Protein AF-A0A220XII0-F1 (afdb_monomer_lite)

Organism: Nilaparvata lugens (NCBI:txid108931)

Radius of gyration: 13.6 Å; chains: 1; bounding box: 32×32×32 Å

Secondary structure (DSSP, 8-state):
---SHHHHHHHHHHHTTT----------GGGT-SSSSSSB-HHHHHHHTT-HHHHHH---HHHHHHHHHHHHHHHTT-S-B-HHHHTSHHHHHHHHHHHH-

Foldseek 3Di:
DADPLLVVVVCVVVVPPPDDDDPPPPDPCVLQCQPVPQWRAPVSLVCNVVRPSVCVSDVDPQLNVLLSVLVCVLRVPPRTAHPVNCPDPSSSVSSVVSRVD

pLDDT: mean 70.67, std 17.18, range [34.94, 92.12]

Structure (mmCIF, N/CA/C/O backbone):
data_AF-A0A220XII0-F1
#
_entry.id   AF-A0A220XII0-F1
#
loop_
_atom_site.group_PDB
_atom_site.id
_atom_site.type_symbol
_atom_site.label_atom_id
_atom_site.label_alt_id
_atom_site.label_comp_id
_atom_site.label_asym_id
_atom_site.label_entity_id
_atom_site.label_seq_id
_atom_site.pdbx_PDB_ins_code
_atom_site.Cartn_x
_atom_site.Cartn_y
_atom_site.Cartn_z
_atom_site.occupancy
_atom_site.B_iso_or_equiv
_atom_site.auth_seq_id
_atom_site.auth_comp_id
_atom_site.auth_asym_id
_atom_site.auth_atom_id
_atom_site.pdbx_PDB_model_num
ATOM 1 N N . MET A 1 1 ? 15.559 10.994 -10.458 1.00 38.78 1 MET A N 1
ATOM 2 C CA . MET A 1 1 ? 14.230 11.241 -11.056 1.00 38.78 1 MET A CA 1
ATOM 3 C C . MET A 1 1 ? 13.201 10.745 -10.057 1.00 38.78 1 MET A C 1
ATOM 5 O O . MET A 1 1 ? 13.123 9.544 -9.844 1.00 38.78 1 MET A O 1
ATOM 9 N N . LYS A 1 2 ? 12.555 11.666 -9.331 1.00 34.94 2 LYS A N 1
ATOM 10 C CA . LYS A 1 2 ? 11.571 11.347 -8.290 1.00 34.94 2 LYS A CA 1
ATOM 11 C C . LYS A 1 2 ? 10.190 11.177 -8.941 1.00 34.94 2 LYS A C 1
ATOM 13 O O . LYS A 1 2 ? 9.808 12.017 -9.745 1.00 34.94 2 LYS A O 1
ATOM 18 N N . SER A 1 3 ? 9.493 10.104 -8.558 1.00 50.78 3 SER A N 1
ATOM 19 C CA . SER A 1 3 ? 8.030 9.981 -8.505 1.00 50.78 3 SER A CA 1
ATOM 20 C C . SER A 1 3 ? 7.232 10.313 -9.780 1.00 50.78 3 SER A C 1
ATOM 22 O O . SER A 1 3 ? 6.621 11.368 -9.881 1.00 50.78 3 SER A O 1
ATOM 24 N N . VAL A 1 4 ? 7.148 9.373 -10.727 1.00 45.03 4 VAL A N 1
ATOM 25 C CA . VAL A 1 4 ? 5.997 9.332 -11.660 1.00 45.03 4 VAL A CA 1
ATOM 26 C C . VAL A 1 4 ? 4.840 8.544 -11.029 1.00 45.03 4 VAL A C 1
ATOM 28 O O . VAL A 1 4 ? 3.687 8.908 -11.217 1.00 45.03 4 VAL A O 1
ATOM 31 N N . TYR A 1 5 ? 5.141 7.540 -10.195 1.00 50.47 5 TYR A N 1
ATOM 32 C CA . TYR A 1 5 ? 4.149 6.670 -9.550 1.00 50.47 5 TYR A CA 1
ATOM 33 C C . TYR A 1 5 ? 3.519 7.274 -8.285 1.00 50.47 5 TYR A C 1
ATOM 35 O O . TYR A 1 5 ? 2.300 7.231 -8.137 1.00 50.47 5 TYR A O 1
ATOM 43 N N . GLY A 1 6 ? 4.300 7.944 -7.429 1.00 45.16 6 GLY A N 1
ATOM 44 C CA . GLY A 1 6 ? 3.751 8.739 -6.321 1.00 45.16 6 GLY A CA 1
ATOM 45 C C . GLY A 1 6 ? 2.936 9.943 -6.814 1.00 45.16 6 GLY A C 1
ATO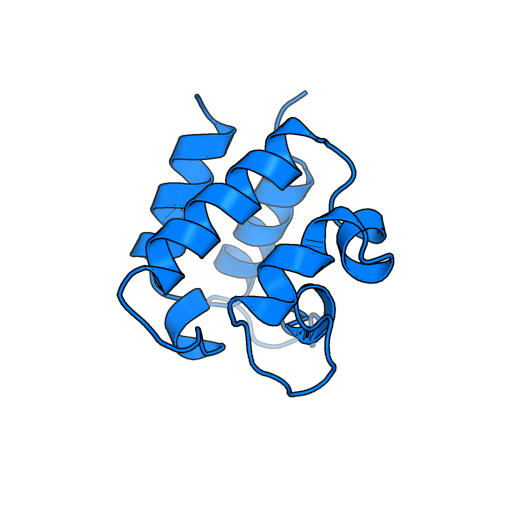M 46 O O . GLY A 1 6 ? 1.877 10.223 -6.268 1.00 45.16 6 GLY A O 1
ATOM 47 N N . LEU A 1 7 ? 3.358 10.592 -7.909 1.00 42.09 7 LEU A N 1
ATOM 48 C CA . LEU A 1 7 ? 2.594 11.651 -8.580 1.00 42.09 7 LEU A CA 1
ATOM 49 C C . LEU A 1 7 ? 1.348 11.097 -9.295 1.00 42.09 7 LEU A C 1
ATOM 51 O O . LEU A 1 7 ? 0.338 11.783 -9.341 1.00 42.09 7 LEU A O 1
ATOM 55 N N . MET A 1 8 ? 1.378 9.861 -9.811 1.00 49.66 8 MET A N 1
ATOM 56 C CA . MET A 1 8 ? 0.198 9.159 -10.344 1.00 49.66 8 MET A CA 1
ATOM 57 C C . MET A 1 8 ? -0.828 8.852 -9.252 1.00 49.66 8 MET A C 1
ATOM 59 O O . MET A 1 8 ? -2.010 9.095 -9.467 1.00 49.66 8 MET A O 1
ATOM 63 N N . LEU A 1 9 ? -0.399 8.364 -8.084 1.00 53.75 9 LEU A N 1
ATOM 64 C CA . LEU A 1 9 ? -1.284 8.140 -6.933 1.00 53.75 9 LEU A CA 1
ATOM 65 C C . LEU A 1 9 ? -1.930 9.458 -6.461 1.00 53.75 9 LEU A C 1
ATOM 67 O O . LEU A 1 9 ? -3.118 9.480 -6.151 1.00 53.75 9 LEU A O 1
ATOM 71 N N . LEU A 1 10 ? -1.186 10.568 -6.520 1.00 45.81 10 LEU A N 1
ATOM 72 C CA . LEU A 1 10 ? -1.649 11.919 -6.176 1.00 45.81 10 LEU A CA 1
ATOM 73 C C . LEU A 1 10 ? -2.513 12.571 -7.282 1.00 45.81 10 LEU A C 1
ATOM 75 O O . LEU A 1 10 ? -3.446 13.304 -6.978 1.00 45.81 10 LEU A O 1
ATOM 79 N N . MET A 1 11 ? -2.275 12.271 -8.566 1.00 44.62 11 MET A N 1
ATOM 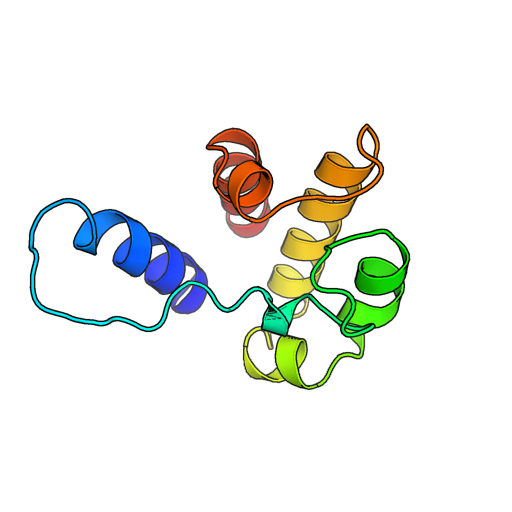80 C CA . MET A 1 11 ? -3.118 12.688 -9.705 1.00 44.62 11 MET A CA 1
ATOM 81 C C . MET A 1 11 ? -4.445 11.919 -9.751 1.00 44.62 11 MET A C 1
ATOM 83 O O . MET A 1 11 ? -5.474 12.491 -10.105 1.00 44.62 11 MET A O 1
ATOM 87 N N . ILE A 1 12 ? -4.443 10.642 -9.350 1.00 51.00 12 ILE A N 1
ATOM 88 C CA . ILE A 1 12 ? -5.666 9.862 -9.110 1.00 51.00 12 ILE A CA 1
ATOM 89 C C . ILE A 1 12 ? -6.443 10.471 -7.933 1.00 51.00 12 ILE A C 1
ATOM 91 O O . ILE A 1 12 ? -7.664 10.521 -7.984 1.00 51.00 12 ILE A O 1
ATOM 95 N N . TRP A 1 13 ? -5.758 11.007 -6.920 1.00 50.25 13 TRP A N 1
ATOM 96 C CA . TRP A 1 13 ? -6.378 11.667 -5.767 1.00 50.25 13 TRP A CA 1
ATOM 97 C C . TRP A 1 13 ? -6.927 13.078 -6.079 1.00 50.25 13 TRP A C 1
ATOM 99 O O . TRP A 1 13 ? -8.071 13.365 -5.746 1.00 50.25 13 TRP A O 1
ATOM 109 N N . ALA A 1 14 ? -6.190 13.933 -6.799 1.00 43.78 14 ALA A N 1
ATOM 110 C CA . ALA A 1 14 ? -6.622 15.301 -7.133 1.00 43.78 14 ALA A CA 1
ATOM 111 C C . ALA A 1 14 ? -7.608 15.385 -8.320 1.00 43.78 14 ALA A C 1
ATOM 113 O O . ALA A 1 14 ? -8.363 16.350 -8.432 1.00 43.78 14 ALA A O 1
ATOM 114 N N . GLY A 1 15 ? -7.624 14.389 -9.214 1.00 41.75 15 GLY A N 1
ATOM 115 C CA . GLY A 1 15 ? -8.545 14.339 -10.355 1.00 41.75 15 GLY A CA 1
ATOM 116 C C . GLY A 1 15 ? -9.939 13.784 -10.033 1.00 41.75 15 GLY A C 1
ATOM 117 O O . GLY A 1 15 ? -10.873 14.031 -10.793 1.00 41.75 15 GLY A O 1
ATOM 118 N N . LEU A 1 16 ? -10.103 13.052 -8.922 1.00 40.94 16 LEU A N 1
ATOM 119 C CA . LEU A 1 16 ? -11.352 12.351 -8.586 1.00 40.94 16 LEU A CA 1
ATOM 120 C C . LEU A 1 16 ? -12.413 13.215 -7.880 1.00 40.94 16 LEU A C 1
ATOM 122 O O . LEU A 1 16 ? -13.578 12.828 -7.874 1.00 40.94 16 LEU A O 1
ATOM 126 N N . GLU A 1 17 ? -12.051 14.361 -7.297 1.00 42.09 17 GLU A N 1
ATOM 127 C CA . GLU A 1 17 ? -12.998 15.213 -6.553 1.00 42.09 17 GLU A CA 1
ATOM 128 C C . GLU A 1 17 ? -13.654 16.317 -7.404 1.00 42.09 17 GLU A C 1
ATOM 130 O O . GLU A 1 17 ? -14.609 16.946 -6.954 1.00 42.09 17 GLU A O 1
ATOM 135 N N . ILE A 1 18 ? -13.186 16.556 -8.640 1.00 45.16 18 ILE A N 1
ATOM 136 C CA . ILE A 1 18 ? -13.621 17.717 -9.445 1.00 45.16 18 ILE A CA 1
ATOM 137 C C . ILE A 1 18 ? -14.488 17.338 -10.654 1.00 45.16 18 ILE A C 1
ATOM 139 O O . ILE A 1 18 ? -15.303 18.154 -11.084 1.00 45.16 18 ILE A O 1
ATOM 143 N N . THR A 1 19 ? -14.396 16.124 -11.199 1.00 39.25 19 THR A N 1
ATOM 144 C CA . THR A 1 19 ? -15.173 15.777 -12.399 1.00 39.25 19 THR A CA 1
ATOM 145 C C . THR A 1 19 ? -15.591 14.313 -12.418 1.00 39.25 19 THR A C 1
ATOM 147 O O . THR A 1 19 ? -14.777 13.421 -12.655 1.00 39.25 19 THR A O 1
ATOM 150 N N . GLU A 1 20 ? -16.893 14.078 -12.243 1.00 48.62 20 GLU A N 1
ATOM 151 C CA . GLU A 1 20 ? -17.573 12.908 -12.797 1.00 48.62 20 GLU A CA 1
ATOM 152 C C . GLU A 1 20 ? -17.141 12.711 -14.269 1.00 48.62 20 GLU A C 1
ATOM 154 O O . GLU A 1 20 ? -16.861 13.681 -14.971 1.00 48.62 20 GLU A O 1
ATOM 159 N N . VAL A 1 21 ? -17.149 11.464 -14.756 1.00 42.31 21 VAL A N 1
ATOM 160 C CA . VAL A 1 21 ? -16.816 11.053 -16.141 1.00 42.31 21 VAL A CA 1
ATOM 161 C C . VAL A 1 21 ? -15.346 10.687 -16.401 1.00 42.31 21 VAL A C 1
ATOM 163 O O . VAL A 1 21 ? -14.780 11.080 -17.406 1.00 42.31 21 VAL A O 1
ATOM 166 N N . VAL A 1 22 ? -14.753 9.808 -15.591 1.00 38.38 22 VAL A N 1
ATOM 167 C CA . VAL A 1 22 ? -13.947 8.686 -16.114 1.00 38.38 22 VAL A CA 1
ATOM 168 C C . VAL A 1 22 ? -14.028 7.561 -15.080 1.00 38.38 22 VAL A C 1
ATOM 170 O O . VAL A 1 22 ? -13.734 7.781 -13.910 1.00 38.38 22 VAL A O 1
ATOM 173 N N . SER A 1 23 ? -14.397 6.341 -15.477 1.00 43.47 23 SER A N 1
ATOM 174 C CA . SER A 1 23 ? -14.073 5.150 -14.681 1.00 43.47 23 SER A CA 1
ATOM 175 C C . SER A 1 23 ? -12.556 4.956 -14.736 1.00 43.47 23 SER A C 1
ATOM 177 O O . SER A 1 23 ? -12.066 4.101 -15.473 1.00 43.47 23 SER A O 1
ATOM 179 N N . THR A 1 24 ? -11.791 5.773 -14.013 1.00 40.12 24 THR A N 1
ATOM 180 C CA . THR A 1 24 ? -10.413 5.422 -13.687 1.00 40.12 24 THR A CA 1
ATOM 181 C C . THR A 1 24 ? -10.513 4.241 -12.738 1.00 40.12 24 THR A C 1
ATOM 183 O O . THR A 1 24 ? -11.195 4.302 -11.715 1.00 40.12 24 THR A O 1
ATOM 186 N N . GLY A 1 25 ? -9.951 3.105 -13.156 1.00 42.22 25 GLY A N 1
ATOM 187 C CA . GLY A 1 25 ? -9.946 1.884 -12.363 1.00 42.22 25 GLY A CA 1
ATOM 188 C C . GLY A 1 25 ? -9.583 2.226 -10.924 1.00 42.22 25 GLY A C 1
ATOM 189 O O . GLY A 1 25 ? -8.557 2.858 -10.676 1.00 42.22 25 GLY A O 1
ATOM 190 N N . LYS A 1 26 ? -10.493 1.884 -10.009 1.00 48.47 26 LYS A N 1
ATOM 191 C CA . LYS A 1 26 ? -10.320 2.023 -8.565 1.00 48.47 26 LYS A CA 1
ATOM 192 C C . LYS A 1 26 ? -8.913 1.562 -8.193 1.00 48.47 26 LYS A C 1
ATOM 194 O O . LYS A 1 26 ? -8.434 0.597 -8.784 1.00 48.47 26 LYS A O 1
ATOM 199 N N . PHE A 1 27 ? -8.299 2.221 -7.210 1.00 55.28 27 PHE A N 1
ATOM 200 C CA . PHE A 1 27 ? -7.115 1.703 -6.528 1.00 55.28 27 PHE A CA 1
ATOM 201 C C . PHE A 1 27 ? -7.231 0.181 -6.382 1.00 55.28 27 PHE A C 1
ATOM 203 O O . PHE A 1 27 ? -8.184 -0.313 -5.768 1.00 55.28 27 PHE A O 1
ATOM 210 N N . ASP A 1 28 ? -6.319 -0.547 -7.024 1.00 66.44 28 ASP A N 1
ATOM 211 C CA . ASP A 1 28 ? -6.386 -1.997 -7.058 1.00 66.44 28 ASP A CA 1
ATOM 212 C C . ASP A 1 28 ? -5.758 -2.540 -5.778 1.00 66.44 28 ASP A C 1
ATOM 214 O O . ASP A 1 28 ? -4.552 -2.759 -5.682 1.00 66.44 28 ASP A O 1
ATOM 218 N N . PHE A 1 29 ? -6.605 -2.735 -4.768 1.00 69.06 29 PHE A N 1
ATOM 219 C CA . PHE A 1 29 ? -6.222 -3.382 -3.514 1.00 69.06 29 PHE A CA 1
ATOM 220 C C . PHE A 1 29 ? -5.643 -4.790 -3.764 1.00 69.06 29 PHE A C 1
ATOM 222 O O . PHE A 1 29 ? -4.823 -5.262 -2.983 1.00 69.06 29 PHE A O 1
ATOM 229 N N . GLY A 1 30 ? -5.984 -5.416 -4.901 1.00 72.81 30 GLY A N 1
ATOM 230 C CA . GLY A 1 30 ? -5.425 -6.682 -5.371 1.00 72.81 30 GLY A CA 1
ATOM 231 C C . GLY A 1 30 ? -3.927 -6.636 -5.681 1.00 72.81 30 GLY A C 1
ATOM 232 O O . GLY A 1 30 ? -3.285 -7.678 -5.757 1.00 72.81 30 GLY A O 1
ATOM 233 N N . VAL A 1 31 ? -3.331 -5.445 -5.802 1.00 82.69 31 VAL A N 1
ATOM 234 C CA . VAL A 1 31 ? -1.871 -5.274 -5.898 1.00 82.69 31 VAL A CA 1
ATOM 235 C C . VAL A 1 31 ? -1.178 -5.628 -4.578 1.00 82.69 31 VAL A C 1
ATOM 237 O O . VAL A 1 31 ? 0.003 -5.973 -4.591 1.00 82.69 31 VAL A O 1
ATOM 240 N N . PHE A 1 32 ? -1.906 -5.577 -3.460 1.00 82.50 32 PHE A N 1
ATOM 241 C CA . PHE A 1 32 ? -1.388 -5.831 -2.117 1.00 82.50 32 PHE A CA 1
ATOM 242 C C . PHE A 1 32 ? -1.948 -7.103 -1.467 1.00 82.50 32 PHE A C 1
ATOM 244 O O . PHE A 1 32 ? -1.425 -7.520 -0.444 1.00 82.50 32 PHE A O 1
ATOM 251 N N . ASP A 1 33 ? -2.971 -7.712 -2.066 1.00 86.50 33 ASP A N 1
ATOM 252 C CA . ASP A 1 33 ? -3.633 -8.940 -1.611 1.00 86.50 33 ASP A CA 1
ATOM 253 C C . ASP A 1 33 ? -2.865 -10.172 -2.120 1.00 86.50 33 ASP A C 1
ATOM 255 O O . ASP A 1 33 ? -3.115 -10.687 -3.215 1.00 86.50 33 ASP A O 1
ATOM 259 N N . VAL A 1 34 ? -1.854 -10.603 -1.365 1.00 90.62 34 VAL A N 1
ATOM 260 C CA . VAL A 1 34 ? -0.972 -11.713 -1.756 1.00 90.62 34 VAL A CA 1
ATOM 261 C C . VAL A 1 34 ? -1.685 -13.048 -1.579 1.00 90.62 34 VAL A C 1
ATOM 263 O O . VAL A 1 34 ? -1.475 -13.973 -2.370 1.00 90.62 34 VAL A O 1
ATOM 266 N N . ASN A 1 35 ? -2.504 -13.164 -0.535 1.00 90.25 35 ASN A N 1
ATOM 267 C CA . ASN A 1 35 ? -3.196 -14.401 -0.183 1.00 90.25 35 ASN A CA 1
ATOM 268 C C . ASN A 1 35 ? -4.604 -14.524 -0.817 1.00 90.25 35 ASN A C 1
ATOM 270 O O . ASN A 1 35 ? -5.167 -15.622 -0.830 1.00 90.25 35 ASN A O 1
ATOM 274 N N . GLY A 1 36 ? -5.144 -13.450 -1.403 1.00 86.94 36 GLY A N 1
ATOM 275 C CA . GLY A 1 36 ? -6.438 -13.417 -2.089 1.00 86.94 36 GLY A CA 1
ATOM 276 C C . GLY A 1 36 ? -7.651 -13.297 -1.159 1.00 86.94 36 GLY A C 1
ATOM 277 O O . GLY A 1 36 ? -8.779 -13.564 -1.595 1.00 86.94 36 GLY A O 1
ATOM 278 N N . ASP A 1 37 ? -7.456 -12.965 0.118 1.00 85.88 37 ASP A N 1
ATOM 279 C CA . ASP A 1 37 ? -8.511 -12.890 1.132 1.00 85.88 37 ASP A CA 1
ATOM 280 C C . ASP A 1 37 ? -9.196 -11.512 1.202 1.00 85.88 37 ASP A C 1
ATOM 282 O O . ASP A 1 37 ? -10.182 -11.335 1.935 1.00 85.88 37 ASP A O 1
ATOM 286 N N . LYS A 1 38 ? -8.741 -10.570 0.363 1.00 82.00 38 LYS A N 1
ATOM 287 C CA . LYS A 1 38 ? -9.224 -9.185 0.245 1.00 82.00 38 LYS A CA 1
ATOM 288 C C . LYS A 1 38 ? -9.002 -8.349 1.500 1.00 82.00 38 LYS A C 1
ATOM 290 O O . LYS A 1 38 ? -9.711 -7.355 1.711 1.00 82.00 38 LYS A O 1
ATOM 295 N N . LYS A 1 39 ? -8.047 -8.731 2.334 1.00 81.69 39 LYS A N 1
ATOM 296 C CA . LYS A 1 39 ? -7.526 -7.929 3.433 1.00 81.69 39 LYS A CA 1
ATOM 297 C C . LYS A 1 39 ? -6.054 -7.669 3.161 1.00 81.69 39 LYS A C 1
ATOM 299 O O . LYS A 1 39 ? -5.439 -8.301 2.324 1.00 81.69 39 LYS A O 1
ATOM 304 N N . LEU A 1 40 ? -5.537 -6.631 3.803 1.00 83.31 40 LEU A N 1
ATOM 305 C CA . LEU A 1 40 ? -4.105 -6.404 3.872 1.00 83.31 40 LEU A CA 1
ATOM 306 C C . LEU A 1 40 ? -3.705 -6.693 5.308 1.00 83.31 40 LEU A C 1
ATOM 308 O O . LEU A 1 40 ? -4.049 -5.914 6.207 1.00 83.31 40 LEU A O 1
ATOM 312 N N . ASP A 1 41 ? -3.031 -7.810 5.523 1.00 88.75 41 ASP A N 1
ATOM 313 C CA . ASP A 1 41 ? -2.549 -8.229 6.833 1.00 88.75 41 ASP A CA 1
ATOM 314 C C . ASP A 1 41 ? -1.049 -8.571 6.822 1.00 88.75 41 ASP A C 1
ATOM 316 O O . ASP A 1 41 ? -0.316 -8.280 5.873 1.00 88.75 41 ASP A O 1
ATOM 320 N N . GLN A 1 42 ? -0.557 -9.134 7.928 1.00 90.19 42 GLN A N 1
ATOM 321 C CA . GLN A 1 42 ? 0.854 -9.495 8.042 1.00 90.19 42 GLN A CA 1
ATOM 322 C C . GLN A 1 42 ? 1.268 -10.584 7.036 1.00 90.19 42 GLN A C 1
ATOM 324 O O . GLN A 1 42 ? 2.392 -10.546 6.539 1.00 90.19 42 GLN A O 1
ATOM 329 N N . SER A 1 43 ? 0.373 -11.519 6.700 1.00 90.62 43 SER A N 1
ATOM 330 C CA . SER A 1 43 ? 0.639 -12.559 5.702 1.00 90.62 43 SER A CA 1
ATOM 331 C C . SER A 1 43 ? 0.878 -11.947 4.326 1.00 90.62 43 SER A C 1
ATOM 333 O O . SER A 1 43 ? 1.736 -12.429 3.583 1.00 90.62 43 SER A O 1
ATOM 335 N N . ASP A 1 44 ? 0.146 -10.888 3.987 1.00 90.00 44 ASP A N 1
ATOM 336 C CA . ASP A 1 44 ? 0.364 -10.160 2.742 1.00 90.00 44 ASP A CA 1
ATOM 337 C C . ASP A 1 44 ? 1.679 -9.388 2.761 1.00 90.00 44 ASP A C 1
ATOM 339 O O . ASP A 1 44 ? 2.453 -9.462 1.806 1.00 90.00 44 ASP A O 1
ATOM 343 N N . LEU A 1 45 ? 1.987 -8.696 3.863 1.00 90.56 45 LEU A N 1
ATOM 344 C CA . LEU A 1 45 ? 3.237 -7.941 3.995 1.00 90.56 45 LEU A CA 1
ATOM 345 C C . LEU A 1 45 ? 4.484 -8.812 3.869 1.00 90.56 45 LEU A C 1
ATOM 347 O O . LEU A 1 45 ? 5.447 -8.408 3.207 1.00 90.56 45 LEU A O 1
ATOM 351 N N . ASP A 1 46 ? 4.460 -10.000 4.464 1.00 91.44 46 ASP A N 1
ATOM 352 C CA . ASP A 1 46 ? 5.574 -10.945 4.413 1.00 91.44 46 ASP A CA 1
ATOM 353 C C . ASP A 1 46 ? 5.827 -11.433 2.972 1.00 91.44 46 ASP A C 1
ATOM 355 O O . ASP A 1 46 ? 6.972 -11.677 2.575 1.00 91.44 46 ASP A O 1
ATOM 359 N N . GLY A 1 47 ? 4.769 -11.525 2.157 1.00 90.81 47 GLY A N 1
ATOM 360 C CA . GLY A 1 47 ? 4.829 -11.946 0.755 1.00 90.81 47 GLY A CA 1
ATOM 361 C C . GLY A 1 47 ? 5.003 -10.811 -0.261 1.00 90.81 47 GLY A C 1
ATOM 362 O O . GLY A 1 47 ? 5.438 -11.062 -1.390 1.00 90.81 47 GLY A O 1
ATOM 363 N N . LEU A 1 48 ? 4.726 -9.563 0.127 1.00 87.81 48 LEU A N 1
ATOM 364 C CA . LEU A 1 48 ? 4.559 -8.422 -0.779 1.00 87.81 48 LEU A CA 1
ATOM 365 C C . LEU A 1 48 ? 5.780 -8.183 -1.675 1.00 87.81 48 LEU A C 1
ATOM 367 O O . LEU A 1 48 ? 5.654 -7.964 -2.878 1.00 87.81 48 LEU A O 1
ATOM 371 N N . ARG A 1 49 ? 6.990 -8.304 -1.110 1.00 89.06 49 ARG A N 1
ATOM 372 C CA . ARG A 1 49 ? 8.260 -8.103 -1.839 1.00 89.06 49 ARG A CA 1
ATOM 373 C C . ARG A 1 49 ? 8.455 -9.058 -3.009 1.00 89.06 49 ARG A C 1
ATOM 375 O O . ARG A 1 49 ? 9.183 -8.731 -3.943 1.00 89.06 49 ARG A O 1
ATOM 382 N N . ASN A 1 50 ? 7.844 -10.235 -2.942 1.00 91.06 50 ASN A N 1
ATOM 383 C CA . ASN A 1 50 ? 7.961 -11.277 -3.956 1.00 91.06 50 ASN A CA 1
ATOM 384 C C . ASN A 1 50 ? 6.698 -11.393 -4.813 1.00 91.06 50 ASN A C 1
ATOM 386 O O . ASN A 1 50 ? 6.668 -12.189 -5.752 1.00 91.06 50 ASN A O 1
ATOM 390 N N . PHE A 1 51 ? 5.667 -10.599 -4.522 1.00 92.12 51 PHE A N 1
ATOM 391 C CA . PHE A 1 51 ? 4.402 -10.676 -5.223 1.00 92.12 51 PHE A CA 1
ATOM 392 C C . PHE A 1 51 ? 4.508 -10.030 -6.606 1.00 92.12 51 PHE A C 1
ATOM 394 O O . PHE A 1 51 ? 4.816 -8.847 -6.746 1.00 92.12 51 PHE A O 1
ATOM 401 N N . ALA A 1 52 ? 4.268 -10.822 -7.653 1.00 89.44 52 ALA A N 1
ATOM 402 C CA . A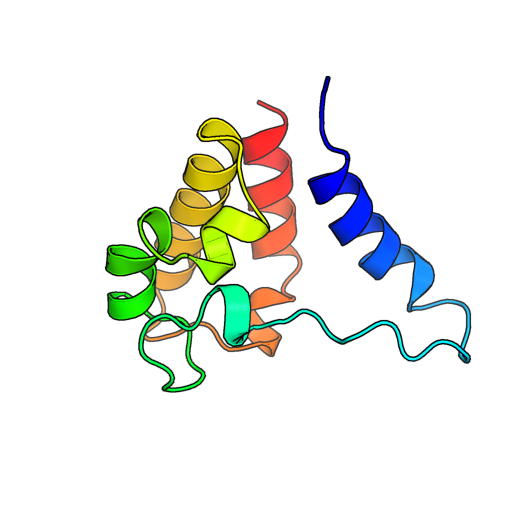LA A 1 52 ? 4.471 -10.394 -9.035 1.00 89.44 52 ALA A CA 1
ATOM 403 C C . ALA A 1 52 ? 3.619 -9.169 -9.401 1.00 89.44 52 ALA A C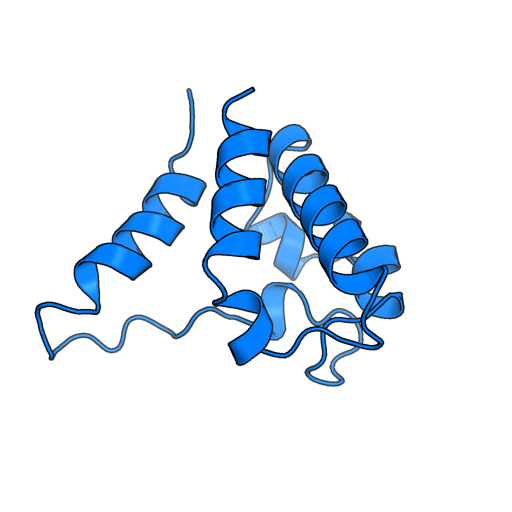 1
ATOM 405 O O . ALA A 1 52 ? 4.120 -8.250 -10.047 1.00 89.44 52 ALA A O 1
ATOM 406 N N . THR A 1 53 ? 2.365 -9.127 -8.941 1.00 85.25 53 THR A N 1
ATOM 407 C CA . THR A 1 53 ? 1.458 -7.995 -9.165 1.00 85.25 53 THR A CA 1
ATOM 408 C C . THR A 1 53 ? 1.996 -6.723 -8.515 1.00 85.25 53 THR A C 1
ATOM 410 O O . THR A 1 53 ? 2.055 -5.685 -9.171 1.00 85.25 53 THR A O 1
ATOM 413 N N . PHE A 1 54 ? 2.476 -6.808 -7.272 1.00 84.06 54 PHE A N 1
ATOM 414 C CA . PHE A 1 54 ? 3.111 -5.688 -6.579 1.00 84.06 54 PHE A CA 1
ATOM 415 C C . PHE A 1 54 ? 4.363 -5.198 -7.318 1.00 84.06 54 PHE A C 1
ATOM 417 O O . PHE A 1 54 ? 4.481 -4.011 -7.621 1.00 84.06 54 PHE A O 1
ATOM 424 N N . LYS A 1 55 ? 5.258 -6.111 -7.713 1.00 83.94 55 LYS A N 1
ATOM 425 C CA . LYS A 1 55 ? 6.495 -5.771 -8.441 1.00 83.94 55 LYS A CA 1
ATOM 426 C C . LYS A 1 55 ? 6.267 -5.227 -9.852 1.00 83.94 55 LYS A C 1
ATOM 428 O O . LYS A 1 55 ? 7.130 -4.529 -10.377 1.00 83.94 55 LYS A O 1
ATOM 433 N N . ALA A 1 56 ? 5.137 -5.550 -10.479 1.00 82.12 56 ALA A N 1
ATOM 434 C CA . ALA A 1 56 ? 4.758 -4.974 -11.767 1.00 82.12 56 ALA A CA 1
ATOM 435 C C . ALA A 1 56 ? 4.412 -3.480 -11.649 1.00 82.12 56 ALA A C 1
ATOM 437 O O . ALA A 1 56 ? 4.605 -2.734 -12.606 1.00 82.12 56 ALA A O 1
ATOM 438 N N . HIS A 1 57 ? 3.938 -3.048 -10.476 1.00 72.50 57 HIS A N 1
ATOM 439 C CA . HIS A 1 57 ? 3.561 -1.660 -10.200 1.00 72.50 57 HIS A CA 1
ATOM 440 C C . HIS A 1 57 ? 4.690 -0.872 -9.530 1.00 72.50 57 HIS A C 1
ATOM 442 O O . HIS A 1 57 ? 4.914 0.289 -9.863 1.00 72.50 57 HIS A O 1
ATOM 448 N N . PHE A 1 58 ? 5.437 -1.512 -8.630 1.00 76.12 58 PHE A N 1
ATOM 449 C CA . PHE A 1 58 ? 6.520 -0.900 -7.868 1.00 76.12 58 PHE A CA 1
ATOM 450 C C . PHE A 1 58 ? 7.823 -1.636 -8.160 1.00 76.12 58 PHE A C 1
ATOM 452 O O . PHE A 1 58 ? 8.033 -2.767 -7.731 1.00 76.12 58 PHE A O 1
ATOM 459 N N . THR A 1 59 ? 8.705 -0.988 -8.919 1.00 76.00 59 THR A N 1
ATOM 460 C CA . THR A 1 59 ? 9.980 -1.577 -9.374 1.00 76.00 59 THR A CA 1
ATOM 461 C C . THR A 1 59 ? 11.195 -1.001 -8.654 1.00 76.00 59 THR A C 1
ATOM 463 O O . THR A 1 59 ? 12.284 -1.567 -8.717 1.00 76.00 59 THR A O 1
ATOM 466 N N . ASN A 1 60 ? 11.028 0.128 -7.963 1.00 81.25 60 ASN A N 1
ATOM 467 C CA . ASN A 1 60 ? 12.094 0.784 -7.225 1.00 81.25 60 ASN A CA 1
ATOM 468 C C . ASN A 1 60 ? 12.173 0.228 -5.795 1.00 81.25 60 ASN A C 1
ATOM 470 O O . ASN A 1 60 ? 11.253 0.409 -5.006 1.00 81.25 60 ASN A O 1
ATOM 474 N N . GLU A 1 61 ? 13.296 -0.395 -5.431 1.00 83.00 61 GLU A N 1
ATOM 475 C CA . GLU A 1 61 ? 13.496 -0.996 -4.100 1.00 83.00 61 GLU A CA 1
ATOM 476 C C . GLU A 1 61 ? 13.379 -0.003 -2.931 1.00 83.00 61 GLU A C 1
ATOM 478 O O . GLU A 1 61 ? 12.952 -0.385 -1.836 1.00 83.00 61 GLU A O 1
ATOM 483 N N . ALA A 1 62 ? 13.718 1.273 -3.143 1.00 80.81 62 ALA A N 1
ATOM 484 C CA . ALA A 1 62 ? 13.535 2.311 -2.130 1.00 80.81 62 ALA A CA 1
ATOM 485 C C . ALA A 1 62 ? 12.044 2.621 -1.917 1.00 80.81 62 ALA A C 1
ATOM 487 O O . ALA A 1 62 ? 11.598 2.737 -0.778 1.00 80.81 62 ALA A O 1
ATOM 488 N N . GLU A 1 63 ? 11.268 2.677 -3.001 1.00 78.56 63 GLU A N 1
ATOM 489 C CA . GLU A 1 63 ? 9.812 2.869 -2.969 1.00 78.56 63 GLU A CA 1
ATOM 490 C C . GLU A 1 63 ? 9.111 1.660 -2.339 1.00 78.56 63 GLU A C 1
ATOM 492 O O . GLU A 1 63 ? 8.327 1.822 -1.409 1.00 78.56 63 GLU A O 1
ATOM 497 N N . ILE A 1 64 ? 9.475 0.440 -2.748 1.00 83.12 64 ILE A N 1
ATOM 498 C CA . ILE A 1 64 ? 8.983 -0.812 -2.154 1.00 83.12 64 ILE A CA 1
ATOM 499 C C . ILE A 1 64 ? 9.234 -0.832 -0.642 1.00 83.12 64 ILE A C 1
ATOM 501 O O . ILE A 1 64 ? 8.346 -1.166 0.144 1.00 83.12 64 ILE A O 1
ATOM 505 N N . SER A 1 65 ? 10.444 -0.465 -0.218 1.00 86.12 65 SER A N 1
ATOM 506 C CA . SER A 1 65 ? 10.804 -0.453 1.200 1.00 86.12 65 SER A CA 1
ATOM 507 C C . SER A 1 65 ? 10.056 0.626 1.983 1.00 86.12 65 SER A C 1
ATOM 509 O O . SER A 1 65 ? 9.652 0.368 3.115 1.00 86.12 65 SER A O 1
ATOM 511 N N . ALA A 1 66 ? 9.830 1.799 1.384 1.00 83.44 66 ALA A N 1
AT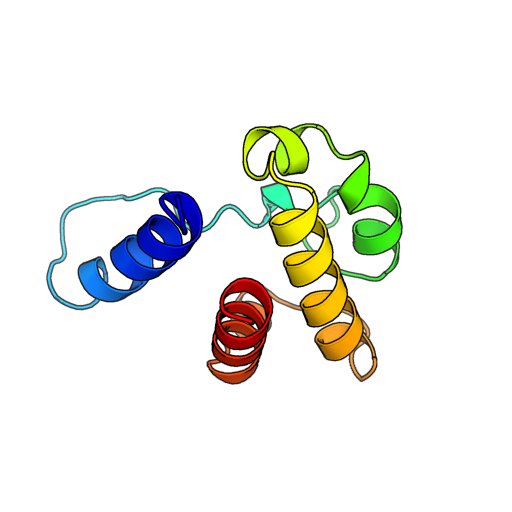OM 512 C CA . ALA A 1 66 ? 9.024 2.863 1.975 1.00 83.44 66 ALA A CA 1
ATOM 513 C C . ALA A 1 66 ? 7.562 2.436 2.163 1.00 83.44 66 ALA A C 1
ATOM 515 O O . ALA A 1 66 ? 7.019 2.614 3.252 1.00 83.44 66 ALA A O 1
ATOM 516 N N . ILE A 1 67 ? 6.956 1.820 1.141 1.00 83.69 67 ILE A N 1
ATOM 517 C CA . ILE A 1 67 ? 5.593 1.279 1.205 1.00 83.69 67 ILE A CA 1
ATOM 518 C C . ILE A 1 67 ? 5.498 0.284 2.362 1.00 83.69 67 ILE A C 1
ATOM 520 O O . ILE A 1 67 ? 4.718 0.486 3.285 1.00 83.69 67 ILE A O 1
ATOM 524 N N . ILE A 1 68 ? 6.346 -0.744 2.378 1.00 86.81 68 ILE A N 1
ATOM 525 C CA . ILE A 1 68 ? 6.289 -1.803 3.396 1.00 86.81 68 ILE A CA 1
ATOM 526 C C . ILE A 1 68 ? 6.487 -1.257 4.817 1.00 86.81 68 ILE A C 1
ATOM 528 O O . ILE A 1 68 ? 5.821 -1.724 5.738 1.00 86.81 68 ILE A O 1
ATOM 532 N N . ASP A 1 69 ? 7.365 -0.271 5.028 1.00 87.00 69 ASP A N 1
ATOM 533 C CA . ASP A 1 69 ? 7.564 0.344 6.352 1.00 87.00 69 ASP A CA 1
ATOM 534 C C . ASP A 1 69 ? 6.301 1.064 6.850 1.00 87.00 69 ASP A C 1
ATOM 536 O O . ASP A 1 69 ? 5.905 0.913 8.007 1.00 87.00 69 ASP A O 1
ATOM 540 N N . VAL A 1 70 ? 5.631 1.817 5.973 1.00 84.31 70 VAL A N 1
ATOM 541 C CA . VAL A 1 70 ? 4.370 2.501 6.303 1.00 84.31 70 VAL A CA 1
ATOM 542 C C . VAL A 1 70 ? 3.278 1.491 6.639 1.00 84.31 70 VAL A C 1
ATOM 544 O O . VAL A 1 70 ? 2.560 1.666 7.624 1.00 84.31 70 VAL A O 1
ATOM 547 N N . LEU A 1 71 ? 3.187 0.399 5.881 1.00 85.50 71 LEU A N 1
ATOM 548 C CA . LEU A 1 71 ? 2.177 -0.631 6.123 1.00 85.50 71 LEU A CA 1
ATOM 549 C C . LEU A 1 71 ? 2.422 -1.415 7.399 1.00 85.50 71 LEU A C 1
ATOM 551 O O . LEU A 1 71 ? 1.476 -1.641 8.148 1.00 85.50 71 LEU A O 1
ATOM 555 N N . ASN A 1 72 ? 3.676 -1.745 7.707 1.00 87.88 72 ASN A N 1
ATOM 556 C CA . ASN A 1 72 ? 4.026 -2.355 8.989 1.00 87.88 72 ASN A CA 1
ATOM 557 C C . ASN A 1 72 ? 3.636 -1.453 10.165 1.00 87.88 72 ASN A C 1
ATOM 559 O O . ASN A 1 72 ? 3.101 -1.929 11.164 1.00 87.88 72 ASN A O 1
ATOM 563 N N . LYS A 1 73 ? 3.847 -0.137 10.055 1.00 84.75 73 LYS A N 1
ATOM 564 C CA . LYS A 1 73 ? 3.426 0.813 11.096 1.00 84.75 73 LYS A CA 1
ATOM 565 C C . LYS A 1 73 ? 1.913 0.861 11.237 1.00 84.75 73 LYS A C 1
ATOM 567 O O . LYS A 1 73 ? 1.409 0.784 12.356 1.00 84.75 73 LYS A O 1
ATOM 572 N N . ALA A 1 74 ? 1.196 0.935 10.123 1.00 81.56 74 ALA A N 1
ATOM 573 C CA . ALA A 1 74 ? -0.259 0.950 10.121 1.00 81.56 74 ALA A CA 1
ATOM 574 C C . ALA A 1 74 ? -0.868 -0.365 10.658 1.00 81.56 74 ALA A C 1
ATOM 576 O O . ALA A 1 74 ? -1.898 -0.317 11.333 1.00 81.56 74 ALA A O 1
ATOM 577 N N . LEU A 1 75 ? -0.213 -1.512 10.433 1.00 84.06 75 LEU A N 1
ATOM 578 C CA . LEU A 1 75 ? -0.602 -2.822 10.973 1.00 84.06 75 LEU A CA 1
ATOM 579 C C . LEU A 1 75 ? -0.142 -3.065 12.415 1.00 84.06 75 LEU A C 1
ATOM 581 O O . LEU A 1 75 ? -0.769 -3.838 13.125 1.00 84.06 75 LEU A O 1
ATOM 585 N N . SER A 1 76 ? 0.876 -2.371 12.921 1.00 84.31 76 SER A N 1
ATOM 586 C CA . SER A 1 76 ? 1.362 -2.590 14.296 1.00 84.31 76 SER A CA 1
ATOM 587 C C . SER A 1 76 ? 0.289 -2.401 15.386 1.00 84.31 76 SER A C 1
ATOM 589 O O . SER A 1 76 ? 0.399 -2.973 16.468 1.00 84.31 76 SER A O 1
ATOM 591 N N . GLY A 1 77 ? -0.772 -1.637 15.093 1.00 77.75 77 GLY A N 1
ATOM 592 C CA . GLY A 1 77 ? -1.941 -1.453 15.961 1.00 77.75 77 GLY A CA 1
ATOM 593 C C . GLY A 1 77 ? -3.250 -2.043 15.422 1.00 77.75 77 GLY A C 1
ATOM 594 O O . GLY A 1 77 ? -4.302 -1.780 16.006 1.00 77.75 77 GLY A O 1
ATOM 595 N N . LYS A 1 78 ? -3.229 -2.785 14.307 1.00 78.12 78 LYS A N 1
ATOM 596 C CA . LYS A 1 78 ? -4.428 -3.290 13.616 1.00 78.12 78 LYS A CA 1
ATOM 597 C C . LYS A 1 78 ? -4.220 -4.726 13.136 1.00 78.12 78 LYS A C 1
ATOM 599 O O . LYS A 1 78 ? -3.151 -5.087 12.678 1.00 78.12 78 LYS A O 1
ATOM 604 N N . THR A 1 79 ? -5.264 -5.550 13.170 1.00 82.38 79 THR A N 1
ATOM 605 C CA . THR A 1 79 ? -5.187 -6.923 12.628 1.00 82.38 79 THR A CA 1
ATOM 606 C C . THR A 1 79 ? -5.132 -6.941 11.099 1.00 82.38 79 THR A C 1
ATOM 608 O O . THR A 1 79 ? -4.546 -7.840 10.513 1.00 82.38 79 THR A O 1
ATOM 611 N N . SER A 1 80 ? -5.753 -5.950 10.460 1.00 81.69 80 SER A N 1
ATOM 612 C CA . SER A 1 80 ? -5.790 -5.785 9.009 1.00 81.69 80 SER A CA 1
ATOM 613 C C . SER A 1 80 ? -6.067 -4.326 8.661 1.00 81.69 80 SER A C 1
ATOM 615 O O . SER A 1 80 ? -6.725 -3.620 9.432 1.00 81.69 80 SER A O 1
ATOM 617 N N . ILE A 1 81 ? -5.644 -3.891 7.481 1.00 75.94 81 ILE A N 1
ATOM 618 C CA . ILE A 1 81 ? -6.005 -2.594 6.904 1.00 75.94 81 ILE A CA 1
ATOM 619 C C . ILE A 1 81 ? -7.119 -2.829 5.884 1.00 75.94 81 ILE A C 1
ATOM 621 O O . ILE A 1 81 ? -6.965 -3.623 4.958 1.00 75.94 81 ILE A O 1
ATOM 625 N N . SER A 1 82 ? -8.256 -2.152 6.053 1.00 74.25 82 SER A N 1
ATOM 626 C CA . SER A 1 82 ? -9.300 -2.113 5.025 1.00 74.25 82 SER A CA 1
ATOM 627 C C . SER A 1 82 ? -8.990 -1.059 3.957 1.00 74.25 82 SER A C 1
ATOM 629 O O . SER A 1 82 ? -8.163 -0.166 4.154 1.00 74.25 82 SER A O 1
ATOM 631 N N . SER A 1 83 ? -9.717 -1.088 2.840 1.00 66.12 83 SER A N 1
ATOM 632 C CA . SER A 1 83 ? -9.633 -0.034 1.820 1.00 66.12 83 SER A CA 1
ATOM 633 C C . SER A 1 83 ? -9.949 1.363 2.373 1.00 66.12 83 SER A C 1
ATOM 635 O O . SER A 1 83 ? -9.358 2.346 1.935 1.00 66.12 83 SER A O 1
ATOM 637 N N . THR A 1 84 ? -10.831 1.469 3.371 1.00 68.38 84 THR A N 1
ATOM 638 C CA . THR A 1 84 ? -11.130 2.737 4.050 1.00 68.38 84 THR A CA 1
ATOM 639 C C . THR A 1 84 ? -9.969 3.201 4.928 1.00 68.38 84 THR A C 1
ATOM 641 O O . THR A 1 84 ? -9.639 4.383 4.917 1.00 68.38 84 THR A O 1
ATOM 644 N N . ASP A 1 85 ? -9.322 2.286 5.653 1.00 70.50 85 ASP A N 1
ATOM 645 C CA . ASP A 1 85 ? -8.169 2.608 6.501 1.00 70.50 85 ASP A CA 1
ATOM 646 C C . ASP A 1 85 ? -6.973 3.094 5.679 1.00 70.50 85 ASP A C 1
ATOM 648 O O . ASP A 1 85 ? -6.307 4.051 6.073 1.00 70.50 85 ASP A O 1
ATOM 652 N N . TRP A 1 86 ? -6.728 2.460 4.528 1.00 69.69 86 TRP A N 1
ATOM 653 C CA . TRP A 1 86 ? -5.676 2.841 3.584 1.00 69.69 86 TRP A CA 1
ATOM 654 C C . TRP A 1 86 ? -5.822 4.284 3.095 1.00 69.69 86 TRP A C 1
ATOM 656 O O . TRP A 1 86 ? -4.847 5.025 3.012 1.00 69.69 86 TRP A O 1
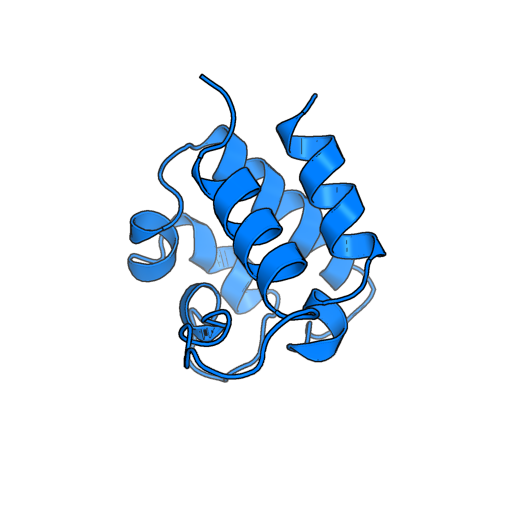ATOM 666 N N . ASN A 1 87 ? -7.060 4.699 2.825 1.00 62.88 87 ASN A N 1
ATOM 667 C CA . ASN A 1 87 ? -7.383 6.049 2.364 1.00 62.88 87 ASN A CA 1
ATOM 668 C C . ASN A 1 87 ? -7.303 7.108 3.475 1.00 62.88 87 ASN A C 1
ATOM 670 O O . ASN A 1 87 ? -7.669 8.261 3.249 1.00 62.88 87 ASN A O 1
ATOM 674 N N . SER A 1 88 ? -6.849 6.748 4.678 1.00 69.44 88 SER A N 1
ATOM 675 C CA . SER A 1 88 ? -6.609 7.732 5.726 1.00 69.44 88 SER A CA 1
ATOM 676 C C . SER A 1 88 ? -5.427 8.639 5.369 1.00 69.44 88 SER A C 1
ATOM 678 O O . SER A 1 88 ? -4.365 8.183 4.941 1.00 69.44 88 SER A O 1
ATOM 680 N N . ALA A 1 89 ? -5.598 9.941 5.613 1.00 69.31 89 ALA A N 1
ATOM 681 C CA . ALA A 1 89 ? -4.573 10.950 5.350 1.00 69.31 89 ALA A CA 1
ATOM 682 C C . ALA A 1 89 ? -3.242 10.648 6.065 1.00 69.31 89 ALA A C 1
ATOM 684 O O . ALA A 1 89 ? -2.179 10.990 5.562 1.00 69.31 89 ALA A O 1
ATOM 685 N N . THR A 1 90 ? -3.285 9.971 7.217 1.00 69.44 90 THR A N 1
ATOM 686 C CA . THR A 1 90 ? -2.090 9.581 7.976 1.00 69.44 90 THR A CA 1
ATOM 687 C C . THR A 1 90 ? -1.212 8.591 7.212 1.00 69.44 90 THR A C 1
ATOM 689 O O . THR A 1 90 ? -0.010 8.812 7.108 1.00 69.44 90 THR A O 1
ATOM 692 N N . ILE A 1 91 ? -1.797 7.534 6.634 1.00 70.12 91 ILE A N 1
ATOM 693 C CA . ILE A 1 91 ? -1.036 6.529 5.871 1.00 70.12 91 ILE A CA 1
ATOM 694 C C . ILE A 1 91 ? -0.425 7.165 4.617 1.00 70.12 91 ILE A C 1
ATOM 696 O O . ILE A 1 91 ? 0.736 6.913 4.294 1.00 70.12 91 ILE A O 1
ATOM 700 N N . GLN A 1 92 ? -1.185 8.032 3.944 1.00 70.31 92 GLN A N 1
ATOM 701 C CA . GLN A 1 92 ? -0.724 8.747 2.753 1.00 70.31 92 GLN A CA 1
ATOM 702 C C . GLN A 1 92 ? 0.432 9.705 3.069 1.00 70.31 92 GLN A C 1
ATOM 704 O O . GLN A 1 92 ? 1.479 9.641 2.426 1.00 70.31 92 GLN A O 1
ATOM 709 N N . HIS A 1 93 ? 0.285 10.532 4.105 1.00 69.56 93 HIS A N 1
ATOM 710 C CA . HIS A 1 93 ? 1.311 11.483 4.526 1.00 69.56 93 HIS A CA 1
ATOM 711 C C . HIS A 1 93 ? 2.615 10.787 4.950 1.00 69.56 93 HIS A C 1
ATOM 713 O O . HIS A 1 93 ? 3.707 11.213 4.570 1.00 69.56 93 HIS A O 1
ATOM 719 N N . ASP A 1 94 ? 2.528 9.690 5.707 1.00 72.62 94 ASP A N 1
ATOM 720 C CA . ASP A 1 94 ? 3.711 8.948 6.161 1.00 72.62 94 ASP A CA 1
ATOM 721 C C . ASP A 1 94 ? 4.468 8.296 4.996 1.00 72.62 94 ASP A C 1
ATOM 723 O O . ASP A 1 94 ? 5.704 8.251 4.998 1.00 72.62 94 ASP A O 1
ATOM 727 N N . TYR A 1 95 ? 3.742 7.841 3.973 1.00 76.31 95 TYR A N 1
ATOM 728 C CA . TYR A 1 95 ? 4.326 7.373 2.720 1.00 76.31 95 TYR A CA 1
ATOM 729 C C . TYR A 1 95 ? 5.043 8.487 1.957 1.00 76.31 95 TYR A C 1
ATOM 731 O O . TYR A 1 95 ? 6.214 8.325 1.603 1.00 76.31 95 TYR A O 1
ATOM 739 N N . GLU A 1 96 ? 4.397 9.635 1.758 1.00 69.50 96 GLU A N 1
ATOM 740 C CA . GLU A 1 96 ? 4.989 10.786 1.065 1.00 69.50 96 GLU A CA 1
ATOM 741 C C . GLU A 1 96 ? 6.261 11.292 1.752 1.00 69.50 96 GLU A C 1
ATOM 743 O O . GLU A 1 96 ? 7.264 11.594 1.090 1.00 69.50 96 GLU A O 1
ATOM 748 N N . ALA A 1 97 ? 6.257 11.326 3.086 1.00 73.69 97 ALA A N 1
ATOM 749 C CA . ALA A 1 97 ? 7.428 11.673 3.879 1.00 73.69 97 ALA A CA 1
ATOM 750 C C . ALA A 1 97 ? 8.579 10.675 3.658 1.00 73.69 97 ALA A C 1
ATOM 752 O O . ALA A 1 97 ? 9.735 11.082 3.520 1.00 73.69 97 ALA A O 1
ATOM 753 N N . LYS A 1 98 ? 8.277 9.373 3.573 1.00 74.88 98 LYS A N 1
ATOM 754 C CA . LYS A 1 98 ? 9.270 8.298 3.413 1.00 74.88 98 LYS A CA 1
ATOM 755 C C . LYS A 1 98 ? 9.943 8.261 2.048 1.00 74.88 98 LYS A C 1
ATOM 757 O O . LYS A 1 98 ? 11.119 7.926 1.982 1.00 74.88 98 LYS A O 1
ATOM 762 N N . ILE A 1 99 ? 9.229 8.602 0.981 1.00 71.06 99 ILE A N 1
ATOM 763 C CA . ILE A 1 99 ? 9.793 8.638 -0.381 1.00 71.06 99 ILE A CA 1
ATOM 764 C C . ILE A 1 99 ? 10.544 9.940 -0.688 1.00 71.06 99 ILE A C 1
ATOM 766 O O . ILE A 1 99 ? 11.292 10.020 -1.666 1.00 71.06 99 ILE A O 1
ATOM 770 N N . SER A 1 100 ? 10.299 10.987 0.101 1.00 69.50 100 SER A N 1
ATOM 771 C CA . SER A 1 100 ? 10.880 12.314 -0.115 1.00 69.50 100 SER A CA 1
ATOM 772 C C . SER A 1 100 ? 12.207 12.518 0.618 1.00 69.50 100 SER A C 1
ATOM 774 O O . SER A 1 100 ? 13.010 13.328 0.133 1.00 69.50 100 SER A O 1
ATOM 776 N N . ALA A 1 101 ? 12.402 11.797 1.730 1.00 61.03 101 ALA A N 1
ATOM 777 C CA . ALA A 1 101 ? 13.629 11.714 2.527 1.00 61.03 101 ALA A CA 1
ATOM 778 C C . ALA A 1 101 ? 14.775 11.019 1.772 1.00 61.03 101 ALA A C 1
ATOM 780 O O . ALA A 1 101 ? 15.927 11.475 1.944 1.00 61.03 101 ALA A O 1
#

InterPro domains:
  IPR018247 EF-Hand 1, calcium-binding site [PS00018] (33-45)

Sequence (101 aa):
MKSVYGLMLLMIWAGLEITEVVSTGKFDFGVFDVNGDKKLDQSDLDGLRNFATFKAHFTNEAEISAIIDVLNKALSGKTSISSTDWNSATIQHDYEAKISA